Protein AF-F7KM60-F1 (afdb_monomer_lite)

Sequence (43 aa):
MDKVLVTLTVFFEDPFWVGVVERIAEGSLSASKITFGAEPKDY

Radius of gyration: 14.06 Å; chains: 1; bounding box: 29×12×46 Å

Secondary structure (DSSP, 8-state):
-PPPEEEEEEEEETTEEEEEEEEEETTEEEEEEEEEEEPP---

Structure (mmCIF, N/CA/C/O backbone):
data_AF-F7KM60-F1
#
_entry.id   AF-F7KM60-F1
#
loop_
_atom_site.group_PDB
_atom_site.id
_atom_site.type_symbol
_atom_site.label_atom_id
_atom_site.label_alt_id
_atom_site.label_comp_id
_atom_site.label_asym_id
_atom_site.label_entity_id
_atom_site.label_seq_id
_atom_site.pdbx_PDB_ins_code
_atom_site.Cartn_x
_atom_site.Cartn_y
_atom_site.Cartn_z
_atom_site.occupancy
_atom_site.B_iso_or_equiv
_atom_site.auth_seq_id
_atom_site.auth_comp_id
_atom_site.auth_asym_id
_atom_site.auth_atom_id
_atom_site.pdbx_PDB_model_num
ATOM 1 N N . MET A 1 1 ? -4.093 -1.088 27.484 1.00 67.75 1 MET A N 1
ATOM 2 C CA . MET A 1 1 ? -3.118 -1.037 26.380 1.00 67.75 1 MET A CA 1
ATOM 3 C C . MET A 1 1 ? -3.914 -1.232 25.113 1.00 67.75 1 MET A C 1
ATOM 5 O O . MET A 1 1 ? -4.460 -2.314 24.922 1.00 67.75 1 MET A O 1
ATOM 9 N N . ASP A 1 2 ? -4.098 -0.168 24.344 1.00 82.75 2 ASP A N 1
ATOM 10 C CA . ASP A 1 2 ? -4.933 -0.204 23.148 1.00 82.75 2 ASP A CA 1
ATOM 11 C C . ASP A 1 2 ? -4.253 -1.037 22.062 1.00 82.75 2 ASP A C 1
ATOM 13 O O . ASP A 1 2 ? -3.057 -0.902 21.794 1.00 82.75 2 ASP A O 1
ATOM 17 N N . LYS A 1 3 ? -5.007 -1.969 21.477 1.00 89.81 3 LYS A N 1
ATOM 18 C CA . LYS A 1 3 ? -4.500 -2.850 20.427 1.0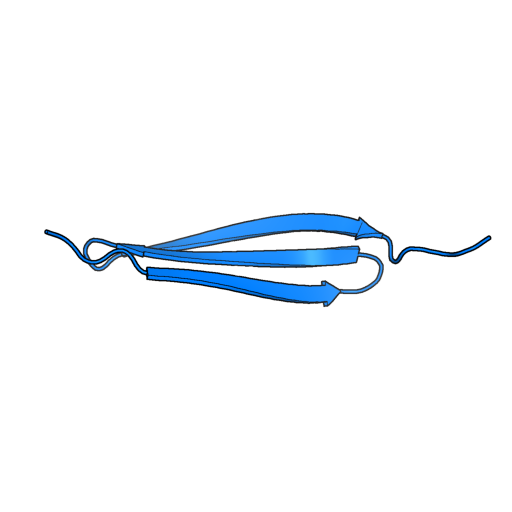0 89.81 3 LYS A CA 1
ATOM 19 C C . LYS A 1 3 ? -4.399 -2.051 19.132 1.00 89.81 3 LYS A C 1
ATOM 21 O O . LYS A 1 3 ? -5.406 -1.558 18.632 1.00 89.81 3 LYS A O 1
ATOM 26 N N . VAL A 1 4 ? -3.194 -1.975 18.578 1.00 95.00 4 VAL A N 1
ATOM 27 C CA . VAL A 1 4 ? -2.952 -1.443 17.234 1.00 95.00 4 VAL A CA 1
ATOM 28 C C . VAL A 1 4 ? -2.764 -2.621 16.284 1.00 95.00 4 VAL A C 1
ATOM 30 O O . VAL A 1 4 ? -1.968 -3.520 16.554 1.00 95.00 4 VAL A O 1
ATOM 33 N N . LEU A 1 5 ? -3.510 -2.625 15.184 1.00 96.31 5 LEU A N 1
ATOM 34 C CA . LEU A 1 5 ? -3.371 -3.580 14.086 1.00 96.31 5 LEU A CA 1
ATOM 35 C C . LEU A 1 5 ? -2.844 -2.835 12.864 1.00 96.31 5 LEU A C 1
ATOM 37 O O . LEU A 1 5 ? -3.348 -1.759 12.542 1.00 96.31 5 LEU A O 1
ATOM 41 N N . VAL A 1 6 ? -1.844 -3.410 12.199 1.00 97.06 6 VAL A N 1
ATOM 42 C CA . VAL A 1 6 ? -1.299 -2.878 10.949 1.00 97.06 6 VAL A CA 1
ATOM 43 C C . VAL A 1 6 ? -1.229 -3.999 9.923 1.00 97.06 6 VAL A C 1
ATOM 45 O O . VAL A 1 6 ? -0.641 -5.044 10.199 1.00 97.06 6 VAL A O 1
ATOM 48 N N . THR A 1 7 ? -1.800 -3.758 8.747 1.00 98.00 7 THR A N 1
ATOM 49 C CA . THR A 1 7 ? -1.731 -4.657 7.592 1.00 98.00 7 THR A CA 1
ATOM 50 C C . THR A 1 7 ? -1.053 -3.921 6.448 1.00 98.00 7 THR A C 1
ATOM 52 O O . THR A 1 7 ? -1.403 -2.780 6.153 1.00 98.00 7 THR A O 1
ATOM 55 N N . LEU A 1 8 ? -0.078 -4.566 5.808 1.00 98.06 8 LEU A N 1
ATOM 56 C CA . LEU A 1 8 ? 0.500 -4.105 4.551 1.00 98.06 8 LEU A CA 1
ATOM 57 C C . LEU A 1 8 ? 0.056 -5.060 3.447 1.00 98.06 8 LEU A C 1
ATOM 59 O O . LEU A 1 8 ? 0.422 -6.235 3.459 1.00 98.06 8 LEU A O 1
ATOM 63 N N . THR A 1 9 ? -0.684 -4.533 2.483 1.00 98.06 9 THR A N 1
ATOM 64 C CA . THR A 1 9 ? -1.067 -5.249 1.268 1.00 98.06 9 THR A CA 1
ATOM 65 C C . THR A 1 9 ? -0.242 -4.704 0.115 1.00 98.06 9 THR A C 1
ATOM 67 O O . THR A 1 9 ? -0.259 -3.500 -0.131 1.00 98.06 9 THR A O 1
ATOM 70 N N . VAL A 1 10 ? 0.483 -5.573 -0.586 1.00 97.44 10 VAL A N 1
ATOM 71 C CA . VAL A 1 10 ? 1.290 -5.201 -1.756 1.00 97.44 10 VAL A CA 1
ATOM 72 C C . VAL A 1 10 ? 0.701 -5.860 -2.992 1.00 97.44 10 VAL A C 1
ATOM 74 O O . VAL A 1 10 ? 0.443 -7.062 -2.989 1.00 97.44 10 VAL A O 1
ATOM 77 N N . PHE A 1 11 ? 0.491 -5.073 -4.041 1.00 97.06 11 PHE A N 1
ATOM 78 C CA . PHE A 1 11 ? -0.003 -5.540 -5.330 1.00 97.06 11 PHE A CA 1
ATOM 79 C C . PHE A 1 11 ? 0.634 -4.747 -6.470 1.00 97.06 11 PHE A C 1
ATOM 81 O O . PHE A 1 11 ? 1.196 -3.668 -6.270 1.00 97.06 11 PHE A O 1
ATOM 88 N N . PHE A 1 12 ? 0.564 -5.312 -7.671 1.00 95.69 12 PHE A N 1
ATOM 89 C CA . PHE A 1 12 ? 0.994 -4.638 -8.885 1.00 95.69 12 PHE A CA 1
ATOM 90 C C . PHE A 1 12 ? -0.207 -3.946 -9.536 1.00 95.69 12 PHE A C 1
ATOM 92 O O . PHE A 1 12 ? -1.214 -4.590 -9.829 1.00 95.69 12 PHE A O 1
ATOM 99 N N . GLU A 1 13 ? -0.100 -2.639 -9.741 1.00 96.00 13 GLU A N 1
ATOM 100 C CA . GLU A 1 13 ? -1.043 -1.815 -10.492 1.00 96.00 13 GLU A CA 1
ATOM 101 C C . GLU A 1 13 ? -0.248 -1.162 -11.617 1.00 96.00 13 GLU A C 1
ATOM 103 O O . GLU A 1 13 ? 0.538 -0.253 -11.356 1.00 96.00 13 GLU A O 1
ATOM 108 N N . ASP A 1 14 ? -0.397 -1.669 -12.845 1.00 93.69 14 ASP A N 1
ATOM 109 C CA . ASP A 1 14 ? 0.449 -1.282 -13.979 1.00 93.69 14 ASP A CA 1
ATOM 110 C C . ASP A 1 14 ? 0.600 0.252 -14.092 1.00 93.69 14 ASP A C 1
ATOM 112 O O . ASP A 1 14 ? -0.411 0.964 -14.105 1.00 93.69 14 ASP A O 1
ATOM 116 N N . PRO A 1 15 ? 1.836 0.790 -14.155 1.00 94.50 15 PRO A N 1
ATOM 117 C CA . PRO A 1 15 ? 3.132 0.097 -14.239 1.00 94.50 15 PRO A CA 1
ATOM 118 C C . PRO A 1 15 ? 3.874 -0.077 -12.895 1.00 94.50 15 PRO A C 1
ATOM 120 O O . PRO A 1 15 ? 5.073 -0.362 -12.901 1.00 94.50 15 PRO A O 1
ATOM 123 N N . PHE A 1 16 ? 3.226 0.150 -11.748 1.00 96.62 16 PHE A N 1
ATOM 124 C CA . PHE A 1 16 ? 3.867 0.300 -10.440 1.00 96.62 16 PHE A CA 1
ATOM 125 C C . PHE A 1 16 ? 3.535 -0.806 -9.432 1.00 96.62 16 PHE A C 1
ATOM 127 O O . PHE A 1 16 ? 2.418 -1.307 -9.324 1.00 96.62 16 PHE A O 1
ATOM 134 N N . TRP A 1 17 ? 4.505 -1.095 -8.573 1.00 97.38 17 TRP A N 1
ATOM 135 C CA . TRP A 1 17 ? 4.258 -1.757 -7.301 1.00 97.38 17 TRP A CA 1
ATOM 136 C C . TRP A 1 17 ? 3.638 -0.768 -6.316 1.00 97.38 17 TRP A C 1
ATOM 138 O O . TRP A 1 17 ? 4.217 0.281 -6.009 1.00 97.38 17 TRP A O 1
ATOM 148 N N . VAL A 1 18 ? 2.464 -1.120 -5.800 1.00 97.81 18 VAL A N 1
ATOM 149 C CA . VAL A 1 18 ? 1.691 -0.313 -4.858 1.00 97.81 18 VAL A CA 1
ATOM 150 C C . VAL A 1 18 ? 1.537 -1.072 -3.544 1.00 97.81 18 VAL A C 1
ATOM 152 O O . VAL A 1 18 ? 1.232 -2.262 -3.514 1.00 97.81 18 VAL A O 1
ATOM 155 N N . GLY A 1 19 ? 1.765 -0.369 -2.438 1.00 98.19 19 GLY A N 1
ATOM 156 C CA . GLY A 1 19 ? 1.475 -0.827 -1.086 1.00 98.19 19 GLY A CA 1
ATOM 157 C C . GLY A 1 19 ? 0.319 -0.036 -0.488 1.00 98.19 19 GLY A C 1
ATOM 158 O O . GLY A 1 19 ? 0.299 1.192 -0.566 1.00 98.19 19 GLY A O 1
ATOM 15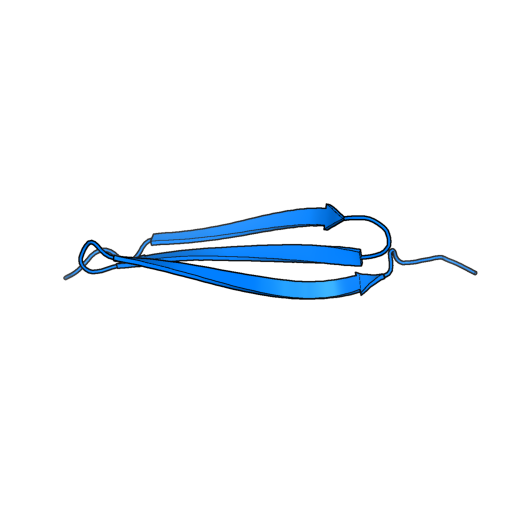9 N N . VAL A 1 20 ? -0.622 -0.719 0.152 1.00 98.19 20 VAL A N 1
ATOM 160 C CA . VAL A 1 20 ? -1.639 -0.104 1.009 1.00 98.19 20 VAL A CA 1
ATOM 161 C C . VAL A 1 20 ? -1.355 -0.522 2.441 1.00 98.19 20 VAL A C 1
ATOM 163 O O . VAL A 1 20 ? -1.324 -1.711 2.757 1.00 98.19 20 VAL A O 1
ATOM 166 N N . VAL A 1 21 ? -1.115 0.469 3.297 1.00 98.25 21 VAL A N 1
ATOM 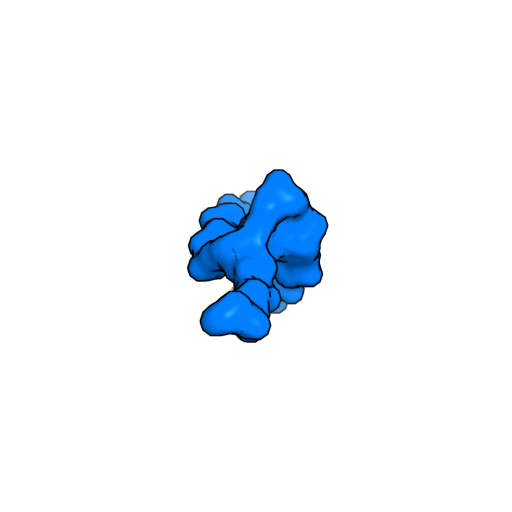167 C CA . VAL A 1 21 ? -0.947 0.270 4.736 1.00 98.25 21 VAL A CA 1
ATOM 168 C C . VAL A 1 21 ? -2.250 0.639 5.414 1.00 98.25 21 VAL A C 1
ATOM 170 O O . VAL A 1 21 ? -2.661 1.795 5.353 1.00 98.25 21 VAL A O 1
ATOM 173 N N . GLU A 1 22 ? -2.864 -0.320 6.088 1.00 98.06 22 GLU A N 1
ATOM 174 C CA . GLU A 1 22 ? -4.057 -0.129 6.903 1.00 98.06 22 GLU A CA 1
ATOM 175 C C . GLU A 1 22 ? -3.663 -0.160 8.377 1.00 98.06 22 GLU A C 1
ATOM 177 O O . GLU A 1 22 ? -2.996 -1.090 8.828 1.00 98.06 22 GLU A O 1
ATOM 182 N N . ARG A 1 23 ? -4.078 0.851 9.140 1.00 97.44 23 ARG A N 1
ATOM 183 C CA . ARG A 1 23 ? -3.892 0.947 10.588 1.00 97.44 23 ARG A CA 1
ATOM 184 C C . ARG A 1 23 ? -5.252 1.019 11.261 1.00 97.44 23 ARG A C 1
ATOM 186 O O . ARG A 1 23 ? -5.992 1.972 11.037 1.00 97.44 23 ARG A O 1
ATOM 193 N N . ILE A 1 24 ? -5.534 0.069 12.146 1.00 96.56 24 ILE A N 1
ATOM 194 C CA . ILE A 1 24 ? -6.701 0.104 13.030 1.00 96.56 24 ILE A CA 1
ATOM 195 C C . ILE A 1 24 ? -6.212 0.369 14.452 1.00 96.56 24 ILE A C 1
ATOM 197 O O . ILE A 1 24 ? -5.454 -0.423 15.016 1.00 96.56 24 ILE A O 1
ATOM 201 N N . ALA A 1 25 ? -6.635 1.491 15.024 1.00 95.69 25 ALA A N 1
ATOM 202 C CA . ALA A 1 25 ? -6.351 1.867 16.404 1.00 95.69 25 ALA A CA 1
ATOM 203 C C . ALA A 1 25 ? -7.494 2.724 16.950 1.00 95.69 25 ALA A C 1
ATOM 205 O O . ALA A 1 25 ? -8.046 3.539 16.217 1.00 95.69 25 ALA A O 1
ATOM 206 N N . GLU A 1 26 ? -7.835 2.547 18.228 1.00 91.94 26 GLU A N 1
ATOM 207 C CA . GLU A 1 26 ? -8.827 3.391 18.923 1.00 91.94 26 GLU A CA 1
ATOM 208 C C . GLU A 1 26 ? -10.203 3.426 18.221 1.00 91.94 26 GLU A C 1
ATOM 210 O O . GLU A 1 26 ? -10.901 4.433 18.221 1.00 91.94 26 GLU A O 1
ATOM 215 N N . GLY A 1 27 ? -10.591 2.320 17.571 1.00 90.88 27 GLY A N 1
ATOM 216 C CA . GLY A 1 27 ? -11.838 2.233 16.799 1.00 90.88 27 GLY A CA 1
ATOM 217 C C . GLY A 1 27 ? -11.818 2.975 15.456 1.00 90.88 27 GLY A C 1
ATOM 218 O O . GLY A 1 27 ? -12.828 2.985 14.759 1.00 90.88 27 GLY A O 1
ATOM 219 N N . SER A 1 28 ? -10.681 3.559 15.071 1.00 94.88 28 SER A N 1
ATOM 220 C CA . SER A 1 28 ? -10.485 4.248 13.798 1.00 94.88 28 SER A CA 1
ATOM 221 C C . SER A 1 28 ? -9.650 3.409 12.832 1.00 94.88 28 SER A C 1
ATOM 223 O O . SER A 1 28 ? -8.673 2.769 13.232 1.00 94.88 28 SER A O 1
ATOM 225 N N . LEU A 1 29 ? -10.030 3.439 11.553 1.00 96.00 29 LEU A N 1
ATOM 226 C CA . LEU A 1 29 ? -9.245 2.923 10.435 1.00 96.00 29 LEU A CA 1
ATOM 227 C C . LEU A 1 29 ? -8.572 4.102 9.726 1.00 96.00 29 LEU A C 1
ATOM 229 O O . LEU A 1 29 ? -9.225 5.061 9.324 1.00 96.00 29 LEU A O 1
ATOM 233 N N . SER A 1 30 ? -7.261 4.021 9.544 1.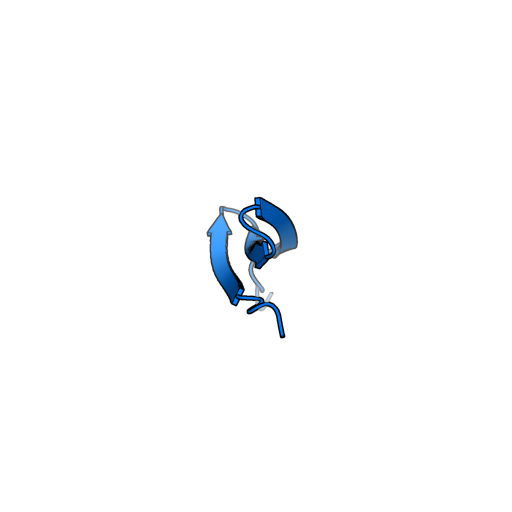00 97.56 30 SER A N 1
ATOM 234 C CA . SER A 1 30 ? -6.479 4.940 8.715 1.00 97.56 30 SER A CA 1
ATOM 235 C C . SER A 1 30 ? -5.756 4.144 7.639 1.00 97.56 30 SER A C 1
ATOM 237 O O . SER A 1 30 ? -5.249 3.062 7.927 1.00 97.56 30 SER A O 1
ATOM 239 N N . ALA A 1 31 ? -5.681 4.675 6.421 1.00 97.38 31 ALA A N 1
ATOM 240 C CA . ALA A 1 31 ? -4.984 4.019 5.324 1.00 97.38 31 ALA A CA 1
ATOM 241 C C . ALA A 1 31 ? -4.056 4.987 4.585 1.00 97.38 31 ALA A C 1
ATOM 243 O O . ALA A 1 31 ? -4.394 6.156 4.399 1.00 97.38 31 ALA A O 1
ATOM 244 N N . SER A 1 32 ? -2.910 4.475 4.138 1.00 98.00 32 SER A N 1
ATOM 245 C CA . SER A 1 32 ? -1.939 5.208 3.324 1.00 98.00 32 SER A CA 1
ATOM 246 C C . SER A 1 32 ? -1.531 4.382 2.112 1.00 98.00 32 SER A C 1
ATOM 248 O O . SER A 1 32 ? -1.229 3.194 2.239 1.00 98.00 32 SER A O 1
ATOM 250 N N . LYS A 1 33 ? -1.479 5.028 0.943 1.00 97.62 33 LYS A N 1
ATOM 251 C CA . LYS A 1 33 ? -0.932 4.441 -0.284 1.00 97.62 33 LYS A CA 1
ATOM 252 C C . LYS A 1 33 ? 0.551 4.776 -0.411 1.00 97.62 33 LYS A C 1
ATOM 254 O O . LYS A 1 33 ? 0.936 5.934 -0.267 1.00 97.62 33 LYS A O 1
ATOM 259 N N . ILE A 1 34 ? 1.355 3.774 -0.736 1.00 97.81 34 ILE A N 1
ATOM 260 C CA . ILE A 1 34 ? 2.777 3.888 -1.048 1.00 97.81 34 ILE A CA 1
ATOM 261 C C . ILE A 1 34 ? 2.966 3.420 -2.489 1.00 97.81 34 ILE A C 1
ATOM 263 O O . ILE A 1 34 ? 2.591 2.302 -2.829 1.00 97.81 34 ILE A O 1
ATOM 267 N N . THR A 1 35 ? 3.557 4.260 -3.334 1.00 97.19 35 THR A N 1
ATOM 268 C C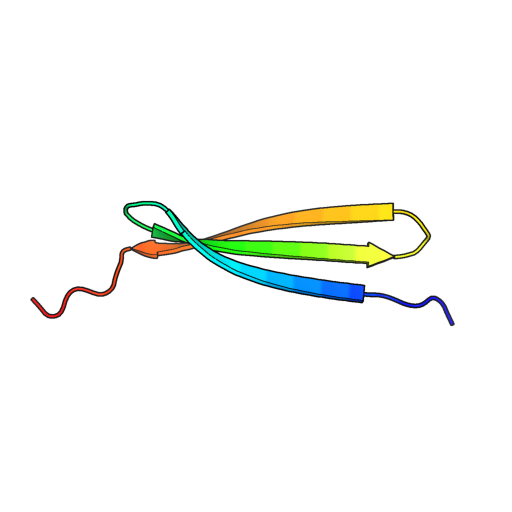A . THR A 1 35 ? 4.036 3.842 -4.658 1.00 97.19 35 THR A CA 1
ATOM 269 C C . THR A 1 35 ? 5.515 3.498 -4.521 1.00 97.19 35 THR A C 1
ATOM 271 O O . THR A 1 35 ? 6.314 4.388 -4.235 1.00 97.19 35 THR A O 1
ATOM 274 N N . PHE A 1 36 ? 5.886 2.226 -4.680 1.00 94.69 36 PHE A N 1
ATOM 275 C CA . PHE A 1 36 ? 7.277 1.784 -4.523 1.00 94.69 36 PHE A CA 1
ATOM 276 C C . PHE A 1 36 ? 8.132 2.138 -5.743 1.00 94.69 36 PHE A C 1
ATOM 278 O O . PHE A 1 36 ? 9.239 2.647 -5.601 1.00 94.69 36 PHE A O 1
ATOM 285 N N . GLY A 1 37 ? 7.621 1.878 -6.943 1.00 92.00 37 GLY A N 1
ATOM 286 C CA . GLY A 1 37 ? 8.364 2.048 -8.187 1.00 92.00 37 GLY A CA 1
ATOM 287 C C . GLY A 1 37 ? 7.791 1.174 -9.291 1.00 92.00 37 GLY A C 1
ATOM 288 O O . GLY A 1 37 ? 6.869 0.395 -9.046 1.00 92.00 37 GLY A O 1
ATOM 289 N N . ALA A 1 38 ? 8.293 1.349 -10.512 1.00 93.19 38 ALA A N 1
ATOM 290 C CA . ALA A 1 38 ? 7.860 0.530 -11.637 1.00 93.19 38 ALA A CA 1
ATOM 291 C C . ALA A 1 38 ? 8.275 -0.938 -11.438 1.00 93.19 38 ALA A C 1
ATOM 293 O O . ALA A 1 38 ? 9.156 -1.231 -10.625 1.00 93.19 38 ALA A O 1
ATOM 294 N N . GLU A 1 39 ? 7.660 -1.857 -12.181 1.00 91.81 39 GLU A N 1
ATOM 295 C CA . GLU A 1 39 ? 8.168 -3.229 -12.292 1.00 91.81 39 GLU A CA 1
ATOM 296 C C . GLU A 1 39 ? 9.677 -3.214 -12.618 1.00 91.81 39 GLU A C 1
ATOM 298 O O . GLU A 1 39 ? 10.074 -2.537 -13.576 1.00 91.81 39 GLU A O 1
ATOM 303 N N . PRO A 1 40 ? 10.531 -3.918 -11.845 1.00 86.38 40 PRO A N 1
ATOM 304 C CA . PRO A 1 40 ? 11.931 -4.082 -12.207 1.00 86.38 40 PRO A CA 1
ATOM 305 C C . PRO A 1 40 ? 12.021 -4.751 -13.578 1.00 86.38 40 PRO A C 1
ATOM 307 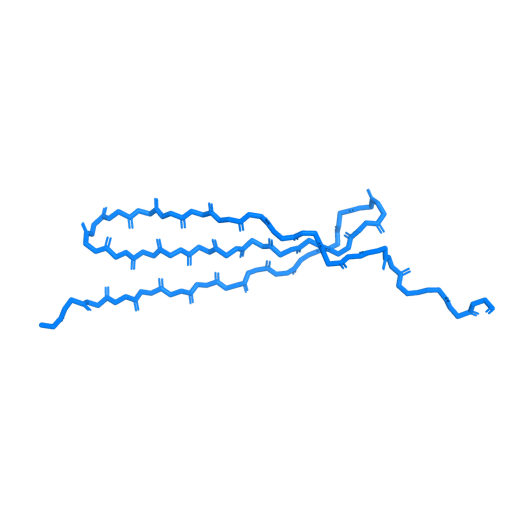O O . PRO A 1 40 ? 11.476 -5.833 -13.781 1.00 86.38 40 PRO A O 1
ATOM 310 N N . LYS A 1 41 ? 12.703 -4.101 -14.520 1.00 85.31 41 LYS A N 1
ATOM 311 C CA . LYS A 1 41 ? 13.004 -4.673 -15.832 1.00 85.31 41 LYS A CA 1
ATOM 312 C C . LYS A 1 41 ? 14.510 -4.851 -15.930 1.00 85.31 41 LYS A C 1
ATOM 314 O O . LYS A 1 41 ? 15.245 -3.876 -15.791 1.00 85.31 41 LYS A O 1
ATOM 319 N N . ASP A 1 42 ? 14.940 -6.083 -16.178 1.00 77.56 42 ASP A N 1
ATOM 320 C CA . ASP A 1 42 ? 16.338 -6.442 -16.429 1.00 77.56 42 ASP A CA 1
ATOM 321 C C . ASP A 1 42 ? 16.724 -6.077 -17.877 1.00 77.56 42 ASP A C 1
ATOM 323 O O . ASP A 1 42 ? 16.961 -6.962 -18.700 1.00 77.56 42 ASP A O 1
ATOM 327 N N . TYR A 1 43 ? 16.682 -4.788 -18.235 1.00 67.50 43 TYR A N 1
ATOM 328 C CA . TYR A 1 43 ? 17.162 -4.325 -19.546 1.00 67.50 43 TYR A CA 1
ATOM 329 C C . TYR A 1 43 ? 18.683 -4.152 -19.561 1.00 67.50 43 TYR A C 1
ATOM 331 O O . TYR A 1 43 ? 19.214 -3.561 -18.591 1.00 67.50 43 TYR A O 1
#

Foldseek 3Di:
DWDKDWDWDWDCDPQWIKIKIWIDTPNDIDIDIDTPDGPDDPD

pLDDT: mean 93.47, std 7.23, range [67.5, 98.25]